Protein AF-A0A7S2EX23-F1 (afdb_monomer_lite)

InterPro domains:
  IPR003959 ATPase, AAA-type, core [PF00004] (6-36)
  IPR003960 ATPase, AAA-type, conserved site [PS00674] (7-25)
  IPR027417 P-loop containing nucleoside triphosphate hydrolase [G3DSA:3.40.50.300] (6-37)
  IPR027417 P-loop containing nucleoside triphosphate hydrolase [SSF52540] (4-120)
  IPR050168 AAA ATPase domain-containing protein [PTHR23077] (7-107)

Sequence (159 aa):
GTPPPTVFVIGATNRPDLLDPALLRPGRFDRRVYLGLASSREDRIRILAAQSRKFKFGDVNGNNDDAAAAAAEIAVGGAVDAAPPRLSGADLSAISKGALMMALKRLCEEAEEELGERLAAGAMATVSKGEGGRAPPVLTVEDVIRGWGPERRVATVTL

pLDDT: mean 80.69, std 14.13, range [32.91, 95.81]

Structure (mmCIF, N/CA/C/O backbone):
data_AF-A0A7S2EX23-F1
#
_entry.id   AF-A0A7S2EX23-F1
#
loop_
_atom_site.group_PDB
_atom_site.id
_atom_site.type_symbol
_atom_site.label_atom_id
_atom_site.label_alt_id
_atom_site.label_comp_id
_atom_site.label_asym_id
_atom_site.label_entity_id
_atom_site.label_seq_id
_atom_site.pdbx_PDB_ins_code
_atom_site.Cartn_x
_atom_site.Cartn_y
_atom_site.Cartn_z
_atom_site.occupancy
_atom_site.B_iso_or_equiv
_atom_site.auth_seq_id
_atom_site.auth_comp_id
_atom_site.auth_asym_id
_atom_site.auth_atom_id
_atom_site.pdbx_PDB_model_num
ATOM 1 N N . GLY A 1 1 ? -11.626 9.411 -43.550 1.00 67.88 1 GLY A N 1
ATOM 2 C CA . GLY A 1 1 ? -11.585 8.184 -42.736 1.00 67.88 1 GLY A CA 1
ATOM 3 C C . GLY A 1 1 ? -10.990 8.529 -41.394 1.00 67.88 1 GLY A C 1
ATOM 4 O O . GLY A 1 1 ? -10.030 9.287 -41.366 1.00 67.88 1 GLY A O 1
ATOM 5 N N . THR A 1 2 ? -11.583 8.056 -40.303 1.00 76.06 2 THR A N 1
ATOM 6 C CA . THR A 1 2 ? -11.064 8.264 -38.944 1.00 76.06 2 THR A CA 1
ATOM 7 C C . THR A 1 2 ? -9.691 7.594 -38.824 1.00 76.06 2 THR A C 1
ATOM 9 O O . THR A 1 2 ? -9.559 6.458 -39.289 1.00 76.0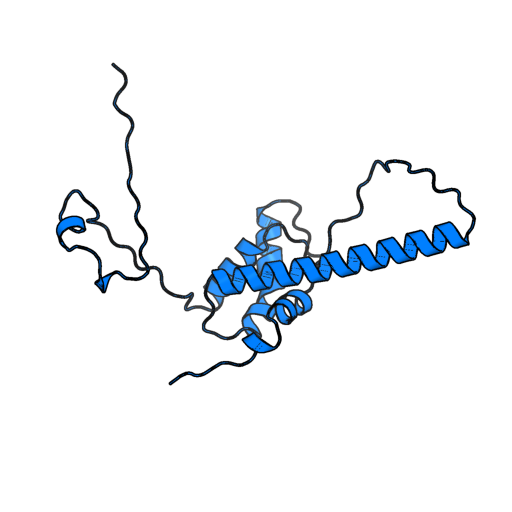6 2 THR A O 1
ATOM 12 N N . PRO A 1 3 ? -8.662 8.259 -38.268 1.00 77.62 3 PRO A N 1
ATOM 13 C CA . PRO A 1 3 ? -7.368 7.621 -38.067 1.00 77.62 3 PRO A CA 1
ATOM 14 C C . PRO A 1 3 ? -7.523 6.396 -37.154 1.00 77.62 3 PRO A C 1
ATOM 16 O O . PRO A 1 3 ? -8.381 6.401 -36.264 1.00 77.62 3 PRO A O 1
ATOM 19 N N . PRO A 1 4 ? -6.725 5.337 -37.375 1.00 78.25 4 PRO A N 1
ATOM 20 C CA . PRO A 1 4 ? -6.765 4.165 -36.517 1.00 78.25 4 PRO A CA 1
ATOM 21 C C . PRO A 1 4 ? -6.397 4.554 -35.075 1.00 78.25 4 PRO A C 1
ATOM 23 O O . PRO A 1 4 ? -5.599 5.474 -34.871 1.00 78.25 4 PRO A O 1
ATOM 26 N N . PRO A 1 5 ? -6.969 3.875 -34.067 1.00 81.62 5 PRO A N 1
ATOM 27 C CA . PRO A 1 5 ? -6.680 4.170 -32.673 1.00 81.62 5 PRO A CA 1
ATOM 28 C C . PRO A 1 5 ? -5.208 3.896 -32.360 1.00 81.62 5 PRO A C 1
ATOM 30 O O . PRO A 1 5 ? -4.647 2.874 -32.758 1.00 81.62 5 PRO A O 1
ATOM 33 N N . THR A 1 6 ? -4.587 4.801 -31.608 1.00 88.88 6 THR A N 1
ATOM 34 C CA . THR A 1 6 ? -3.243 4.595 -31.070 1.00 88.88 6 THR A CA 1
ATOM 35 C C . THR A 1 6 ? -3.284 3.466 -30.043 1.00 88.88 6 THR A C 1
ATOM 37 O O . THR A 1 6 ? -3.982 3.568 -29.035 1.00 88.88 6 THR A O 1
ATOM 40 N N . VAL A 1 7 ? -2.530 2.394 -30.288 1.00 90.81 7 VAL A N 1
ATOM 41 C CA . VAL A 1 7 ? -2.408 1.253 -29.371 1.00 90.81 7 VAL A CA 1
ATOM 42 C C . VAL A 1 7 ? -1.079 1.339 -28.631 1.00 90.81 7 VAL A C 1
ATOM 44 O O . VAL A 1 7 ? -0.031 1.524 -29.246 1.00 90.81 7 VAL A O 1
ATOM 47 N N . PHE A 1 8 ? -1.124 1.170 -27.310 1.00 92.56 8 PHE A N 1
ATOM 48 C CA . PHE A 1 8 ? 0.054 1.078 -26.453 1.00 92.56 8 PHE A CA 1
ATOM 49 C C . PHE A 1 8 ? 0.040 -0.266 -25.721 1.00 92.56 8 PHE A C 1
ATOM 51 O O . PHE A 1 8 ? -0.995 -0.663 -25.188 1.00 92.56 8 PHE A O 1
ATOM 58 N N . VAL A 1 9 ? 1.170 -0.977 -25.705 1.00 93.56 9 VAL A N 1
ATOM 59 C CA . VAL A 1 9 ? 1.274 -2.317 -25.106 1.00 93.56 9 VAL A CA 1
ATOM 60 C C . VAL A 1 9 ? 2.207 -2.264 -23.903 1.00 93.56 9 VAL A C 1
ATOM 62 O O . VAL A 1 9 ? 3.343 -1.812 -24.013 1.00 93.56 9 VAL A O 1
ATOM 65 N N . ILE A 1 10 ? 1.730 -2.748 -22.754 1.00 95.81 10 ILE A N 1
ATOM 66 C CA . ILE A 1 10 ? 2.495 -2.831 -21.506 1.00 95.81 10 ILE A CA 1
ATOM 67 C C . ILE A 1 10 ? 2.507 -4.289 -21.049 1.00 95.81 10 ILE A C 1
ATOM 69 O O . ILE A 1 10 ? 1.458 -4.923 -20.964 1.00 95.81 10 ILE A O 1
ATOM 73 N N . GLY A 1 11 ? 3.695 -4.812 -20.748 1.00 94.75 11 GLY A N 1
ATOM 74 C CA . GLY A 1 11 ? 3.889 -6.124 -20.133 1.00 94.75 11 GLY A CA 1
ATOM 75 C C . GLY A 1 11 ? 4.569 -5.994 -18.771 1.00 94.75 11 GLY A C 1
ATOM 76 O O . GLY A 1 11 ? 5.339 -5.062 -18.547 1.00 94.75 11 GLY A O 1
ATOM 77 N N . ALA A 1 12 ? 4.305 -6.937 -17.868 1.00 95.81 12 ALA A N 1
ATOM 78 C CA . ALA A 1 12 ? 4.948 -7.022 -16.558 1.00 95.81 12 ALA A CA 1
ATOM 79 C C . ALA A 1 12 ? 5.464 -8.450 -16.319 1.00 95.81 12 ALA A C 1
ATOM 81 O O . ALA A 1 12 ? 4.792 -9.419 -16.668 1.00 95.81 12 ALA A O 1
ATOM 82 N N . THR A 1 13 ? 6.655 -8.588 -15.731 1.00 94.62 13 THR A N 1
ATOM 83 C CA . THR A 1 13 ? 7.239 -9.885 -15.357 1.00 94.62 13 THR A CA 1
ATOM 84 C C . THR A 1 13 ? 8.065 -9.755 -14.082 1.00 94.62 13 THR A C 1
ATOM 86 O O . THR A 1 13 ? 8.822 -8.801 -13.927 1.00 94.62 13 THR A O 1
ATOM 89 N N . ASN A 1 14 ? 7.953 -10.749 -13.198 1.00 94.56 14 ASN A N 1
ATOM 90 C CA . ASN A 1 14 ? 8.830 -10.903 -12.030 1.00 94.56 14 ASN A CA 1
ATOM 91 C C . ASN A 1 14 ? 10.066 -11.766 -12.340 1.00 94.56 14 ASN A C 1
ATOM 93 O O . ASN A 1 14 ? 10.919 -11.951 -11.478 1.00 94.56 14 ASN A O 1
ATOM 97 N N . ARG A 1 15 ? 10.157 -12.312 -13.561 1.00 94.00 15 ARG A N 1
ATOM 98 C CA . ARG A 1 15 ? 11.262 -13.151 -14.041 1.00 94.00 15 ARG A CA 1
ATOM 99 C C . ARG A 1 15 ? 11.812 -12.616 -15.365 1.00 94.00 15 ARG A C 1
ATOM 101 O O . ARG A 1 15 ? 11.563 -13.206 -16.420 1.00 94.00 15 ARG A O 1
ATOM 108 N N . PRO A 1 16 ? 12.497 -11.455 -15.353 1.00 92.62 16 PRO A N 1
ATOM 109 C CA . PRO A 1 16 ? 13.065 -10.873 -16.568 1.00 92.62 16 PRO A CA 1
ATOM 110 C C . PRO A 1 16 ? 14.170 -11.749 -17.179 1.00 92.62 16 PRO A C 1
ATOM 112 O O . PRO A 1 16 ? 14.449 -11.615 -18.365 1.00 92.62 16 PRO A O 1
ATOM 115 N N . ASP A 1 17 ? 14.767 -12.640 -16.384 1.00 93.56 17 ASP A N 1
ATOM 116 C CA . ASP A 1 17 ? 15.745 -13.659 -16.777 1.00 93.56 17 ASP A CA 1
ATOM 117 C C . ASP A 1 17 ? 15.179 -14.703 -17.750 1.00 93.56 17 ASP A C 1
ATOM 119 O O . ASP A 1 17 ? 15.918 -15.232 -18.574 1.00 93.56 17 ASP A O 1
ATOM 123 N N . LEU A 1 18 ? 13.874 -14.982 -17.678 1.00 95.62 18 LEU A N 1
ATOM 124 C CA . LEU A 1 18 ? 13.204 -15.962 -18.539 1.00 95.62 18 LEU A CA 1
ATOM 125 C C . LEU A 1 18 ? 12.563 -15.356 -19.792 1.00 95.62 18 LEU A C 1
ATOM 127 O O . LEU A 1 18 ? 11.944 -16.075 -20.575 1.00 95.62 18 LEU A O 1
ATOM 131 N N . LEU A 1 19 ? 12.639 -14.037 -19.966 1.00 94.00 19 LEU A N 1
ATOM 132 C CA . LEU A 1 19 ? 11.980 -13.368 -21.079 1.00 94.00 19 LEU A CA 1
ATOM 133 C C . LEU A 1 19 ? 12.730 -13.646 -22.388 1.00 94.00 19 LEU A C 1
ATOM 135 O O . LEU A 1 19 ? 13.937 -13.423 -22.467 1.00 94.00 19 LEU A O 1
ATOM 139 N N . ASP A 1 20 ? 12.008 -14.068 -23.431 1.00 95.12 20 ASP A N 1
ATOM 140 C CA . ASP A 1 20 ? 12.592 -14.268 -24.761 1.00 95.12 20 ASP A CA 1
ATOM 141 C C . ASP A 1 20 ? 13.239 -12.956 -25.261 1.00 95.12 20 ASP A C 1
ATOM 143 O O . ASP A 1 20 ? 12.536 -11.948 -25.425 1.00 95.12 20 ASP A O 1
ATOM 147 N N . PRO A 1 21 ? 14.555 -12.939 -25.557 1.00 93.69 21 PRO A N 1
ATOM 148 C CA . PRO A 1 21 ? 15.242 -11.758 -26.074 1.00 93.69 21 PRO A CA 1
ATOM 149 C C . PRO A 1 21 ? 14.628 -11.188 -27.360 1.00 93.69 21 PRO A C 1
ATOM 151 O O . PRO A 1 21 ? 14.784 -10.000 -27.649 1.00 93.69 21 PRO A O 1
ATOM 154 N N . ALA A 1 22 ? 13.909 -11.996 -28.148 1.00 95.75 22 ALA A N 1
ATOM 155 C CA . ALA A 1 22 ? 13.187 -11.529 -29.323 1.00 95.75 22 ALA A CA 1
ATOM 156 C C . ALA A 1 22 ? 12.118 -10.485 -28.965 1.00 95.75 22 ALA A C 1
ATOM 158 O O . ALA A 1 22 ? 11.898 -9.560 -29.749 1.00 95.75 22 ALA A O 1
ATOM 159 N N . LEU A 1 23 ? 11.486 -10.573 -27.795 1.00 94.81 23 LEU A N 1
ATOM 160 C CA . LEU A 1 23 ? 10.470 -9.616 -27.351 1.00 94.81 23 LEU A CA 1
ATOM 161 C C . LEU A 1 23 ? 11.047 -8.228 -27.036 1.00 94.81 23 LEU A C 1
ATOM 163 O O . LEU A 1 23 ? 10.310 -7.249 -27.086 1.00 94.81 23 LEU A O 1
ATOM 167 N N . LEU A 1 24 ? 12.352 -8.134 -26.770 1.00 93.88 24 LEU A N 1
ATOM 168 C CA . LEU A 1 24 ? 13.051 -6.896 -26.403 1.00 93.88 24 LEU A CA 1
ATOM 169 C C . LEU A 1 24 ? 13.667 -6.150 -27.598 1.00 93.88 24 LEU A C 1
ATOM 171 O O . LEU A 1 24 ? 14.346 -5.140 -27.420 1.00 93.88 24 LEU A O 1
ATOM 175 N N . ARG A 1 25 ? 13.477 -6.652 -28.824 1.00 95.12 25 ARG A N 1
ATOM 176 C CA . ARG A 1 25 ? 13.991 -5.993 -30.034 1.00 95.12 25 ARG A CA 1
ATOM 177 C C . ARG A 1 25 ? 13.213 -4.697 -30.335 1.00 95.12 25 ARG A C 1
ATOM 179 O O . ARG A 1 25 ? 12.033 -4.624 -29.988 1.00 95.12 25 ARG A O 1
ATOM 186 N N . PRO A 1 26 ? 13.830 -3.715 -31.024 1.00 95.56 26 PRO A N 1
ATOM 187 C CA . PRO A 1 26 ? 13.165 -2.473 -31.426 1.00 95.56 26 PRO A CA 1
ATOM 188 C C . PRO A 1 26 ? 11.801 -2.700 -32.095 1.00 95.56 26 PRO A C 1
ATOM 190 O O . PRO A 1 26 ? 11.658 -3.607 -32.919 1.00 95.56 26 PRO A O 1
ATOM 193 N N . GLY A 1 27 ? 10.806 -1.884 -31.732 1.00 91.19 27 GLY A N 1
ATOM 194 C CA . GLY A 1 27 ? 9.425 -1.997 -32.222 1.00 91.19 27 GLY A CA 1
ATOM 195 C C . GLY A 1 27 ? 8.557 -3.037 -31.495 1.00 91.19 27 GLY A C 1
ATOM 196 O O . GLY A 1 27 ? 7.460 -3.343 -31.961 1.00 91.19 27 GLY A O 1
ATOM 197 N N . ARG A 1 28 ? 9.046 -3.605 -30.383 1.00 94.56 28 ARG A N 1
ATOM 198 C CA . ARG A 1 28 ? 8.326 -4.542 -29.496 1.00 94.56 28 ARG A CA 1
ATOM 199 C C . ARG A 1 28 ? 8.342 -3.985 -28.064 1.00 94.56 28 ARG A C 1
ATOM 201 O O . ARG A 1 28 ? 7.969 -2.835 -27.866 1.00 94.56 28 ARG A O 1
ATOM 208 N N . PHE A 1 29 ? 8.803 -4.746 -27.069 1.00 94.81 29 PHE A N 1
ATOM 209 C CA . PHE A 1 29 ? 9.046 -4.248 -25.710 1.00 94.81 29 PHE A CA 1
ATOM 210 C C . PHE A 1 29 ? 10.453 -3.649 -25.590 1.00 94.81 29 PHE A C 1
ATOM 212 O O . PHE A 1 29 ? 11.295 -4.121 -24.828 1.00 94.81 29 PHE A O 1
ATOM 219 N N . ASP A 1 30 ? 10.727 -2.611 -26.375 1.00 90.38 30 ASP A N 1
ATOM 220 C CA . ASP A 1 30 ? 12.044 -1.965 -26.453 1.00 90.38 30 ASP A CA 1
ATOM 221 C C . ASP A 1 30 ? 12.280 -0.892 -25.371 1.00 90.38 30 ASP A C 1
ATOM 223 O O . ASP A 1 30 ? 13.390 -0.375 -25.224 1.00 90.38 30 ASP A O 1
ATOM 227 N N . ARG A 1 31 ? 11.261 -0.599 -24.552 1.00 92.25 31 ARG A N 1
ATOM 228 C CA . ARG A 1 31 ? 11.352 0.231 -23.342 1.00 92.25 31 ARG A CA 1
ATOM 229 C C . ARG A 1 31 ? 11.182 -0.629 -22.096 1.00 92.25 31 ARG A C 1
ATOM 231 O O . ARG A 1 31 ? 10.198 -1.347 -21.953 1.00 92.25 31 ARG A O 1
ATOM 238 N N . ARG A 1 32 ? 12.138 -0.527 -21.170 1.00 91.44 32 ARG A N 1
ATOM 239 C CA . ARG A 1 32 ? 12.152 -1.290 -19.916 1.00 91.44 32 ARG A CA 1
ATOM 240 C C . ARG A 1 32 ? 12.162 -0.335 -18.733 1.00 91.44 32 ARG A C 1
ATOM 242 O O . ARG A 1 32 ? 12.964 0.593 -18.696 1.00 91.44 32 ARG A O 1
ATOM 249 N N . VAL A 1 33 ? 11.292 -0.601 -17.765 1.00 93.44 33 VAL A N 1
ATOM 250 C CA . VAL A 1 33 ? 11.231 0.111 -16.487 1.00 93.44 33 VAL A CA 1
ATOM 251 C C . VAL A 1 33 ? 11.360 -0.928 -15.385 1.00 93.44 33 VAL A C 1
ATOM 253 O O . VAL A 1 33 ? 10.599 -1.893 -15.352 1.00 93.44 33 VAL A O 1
ATOM 256 N N . TYR A 1 34 ? 12.350 -0.759 -14.514 1.00 92.19 34 TYR A N 1
ATOM 257 C CA . TYR A 1 34 ? 12.522 -1.624 -13.353 1.00 92.19 34 TYR A CA 1
ATOM 258 C C . TYR A 1 34 ? 11.683 -1.098 -12.187 1.00 92.19 34 TYR A C 1
ATOM 260 O O . TYR A 1 34 ? 11.780 0.077 -11.839 1.00 92.19 34 TYR A O 1
ATOM 268 N N . LEU A 1 35 ? 10.877 -1.974 -11.584 1.00 89.94 35 LEU A N 1
ATOM 269 C CA . LEU A 1 35 ? 10.066 -1.669 -10.408 1.00 89.94 35 LEU A CA 1
ATOM 270 C C . LEU A 1 35 ? 10.643 -2.417 -9.203 1.00 89.94 35 LEU A C 1
ATOM 272 O O . LEU A 1 35 ? 10.425 -3.616 -9.043 1.00 89.94 35 LEU A O 1
ATOM 276 N N . GLY A 1 36 ? 11.425 -1.707 -8.391 1.00 86.38 36 GLY A N 1
ATOM 277 C CA . GLY A 1 36 ? 11.994 -2.231 -7.151 1.00 86.38 36 GLY A CA 1
ATOM 278 C C . GLY A 1 36 ? 11.080 -2.034 -5.942 1.00 86.38 36 GLY A C 1
ATOM 279 O O . GLY A 1 36 ? 10.018 -1.417 -6.027 1.00 86.38 36 GLY A O 1
ATOM 280 N N . LEU A 1 37 ? 11.528 -2.533 -4.789 1.00 87.75 37 LEU A N 1
ATOM 281 C CA . LEU A 1 37 ? 10.939 -2.171 -3.500 1.00 87.75 37 LEU A CA 1
ATOM 282 C C . LEU A 1 37 ? 11.145 -0.676 -3.224 1.00 87.75 37 LEU A C 1
ATOM 284 O O . LEU A 1 37 ? 12.135 -0.088 -3.665 1.00 87.75 37 LEU A O 1
ATOM 288 N N . ALA A 1 38 ? 10.230 -0.079 -2.461 1.00 85.88 38 ALA A N 1
ATOM 289 C CA . ALA A 1 38 ? 10.370 1.297 -2.004 1.00 85.88 38 ALA A CA 1
ATOM 290 C C . ALA A 1 38 ? 11.629 1.435 -1.137 1.00 85.88 38 ALA A C 1
ATOM 292 O O . ALA A 1 38 ? 11.759 0.771 -0.107 1.00 85.88 38 ALA A O 1
ATOM 293 N N . SER A 1 39 ? 12.562 2.277 -1.575 1.00 80.56 39 SER A N 1
ATOM 294 C CA . SER A 1 39 ? 13.876 2.422 -0.947 1.00 80.56 39 SER A CA 1
ATOM 295 C C . SER A 1 39 ? 13.892 3.499 0.136 1.00 80.56 39 SER A C 1
ATOM 297 O O . SER A 1 39 ? 14.569 3.331 1.150 1.00 80.56 39 SER A O 1
ATOM 299 N N . SER A 1 40 ? 13.132 4.583 -0.042 1.00 89.88 40 SER A N 1
ATOM 300 C CA . SER A 1 40 ? 13.061 5.683 0.921 1.00 89.88 40 SER A CA 1
ATOM 301 C C . SER A 1 40 ? 11.896 5.525 1.900 1.00 89.88 40 SER A C 1
ATOM 303 O O . SER A 1 40 ? 10.910 4.826 1.641 1.00 89.88 40 SER A O 1
ATOM 305 N N . ARG A 1 41 ? 12.007 6.178 3.060 1.00 90.00 41 ARG A N 1
ATOM 306 C CA . ARG A 1 41 ? 10.911 6.274 4.033 1.00 90.00 41 ARG A CA 1
ATOM 307 C C . ARG A 1 41 ? 9.721 7.010 3.421 1.00 90.00 41 ARG A C 1
ATOM 309 O O . ARG A 1 41 ? 8.582 6.583 3.582 1.00 90.00 41 ARG A O 1
ATOM 316 N N . GLU A 1 42 ? 10.006 8.070 2.681 1.00 91.00 42 GLU A N 1
ATOM 317 C CA . GLU A 1 42 ? 9.038 8.933 2.017 1.00 91.00 42 GLU A CA 1
ATOM 318 C C . GLU A 1 42 ? 8.222 8.152 0.979 1.00 91.00 42 GLU A C 1
ATOM 320 O O . GLU A 1 42 ? 7.002 8.285 0.938 1.00 91.00 42 GLU A O 1
ATOM 325 N N . ASP A 1 43 ? 8.853 7.269 0.200 1.00 90.44 43 ASP A N 1
ATOM 326 C CA . ASP A 1 43 ? 8.141 6.419 -0.762 1.00 90.44 43 ASP A CA 1
ATOM 327 C C . ASP A 1 43 ? 7.216 5.420 -0.063 1.00 90.44 43 ASP A C 1
ATOM 329 O O . ASP A 1 43 ? 6.082 5.220 -0.499 1.00 90.44 43 ASP A O 1
ATOM 333 N N . ARG A 1 44 ? 7.658 4.822 1.053 1.00 90.00 44 ARG A N 1
ATOM 334 C CA . ARG A 1 44 ? 6.808 3.918 1.848 1.00 90.00 44 ARG A CA 1
ATOM 335 C C . ARG A 1 44 ? 5.592 4.647 2.422 1.00 90.00 44 ARG A C 1
ATOM 337 O O . ARG A 1 44 ? 4.491 4.103 2.361 1.00 90.00 44 ARG A O 1
ATOM 344 N N . ILE A 1 45 ? 5.776 5.873 2.921 1.00 91.12 45 ILE A N 1
ATOM 345 C CA . ILE A 1 45 ? 4.677 6.731 3.394 1.00 91.12 45 ILE A CA 1
ATOM 346 C C . ILE A 1 45 ? 3.707 7.020 2.256 1.00 91.12 45 ILE A C 1
ATOM 348 O O . ILE A 1 45 ? 2.518 6.765 2.414 1.00 91.12 45 ILE A O 1
ATOM 352 N N . ARG A 1 46 ? 4.195 7.461 1.092 1.00 90.38 46 ARG A N 1
ATOM 353 C CA . ARG A 1 46 ? 3.342 7.761 -0.070 1.00 90.38 46 ARG A CA 1
ATOM 354 C C . ARG A 1 46 ? 2.545 6.551 -0.537 1.00 90.38 46 ARG A C 1
ATOM 356 O O . ARG A 1 46 ? 1.360 6.679 -0.832 1.00 90.38 46 ARG A O 1
ATOM 363 N N . ILE A 1 47 ? 3.163 5.369 -0.592 1.00 90.25 47 ILE A N 1
ATOM 364 C CA . ILE A 1 47 ? 2.461 4.136 -0.972 1.00 90.25 47 ILE A CA 1
ATOM 365 C C . ILE A 1 47 ? 1.368 3.824 0.048 1.00 90.25 47 ILE A C 1
ATOM 367 O O . ILE A 1 47 ? 0.225 3.590 -0.341 1.00 90.25 47 ILE A O 1
ATOM 371 N N . LEU A 1 48 ? 1.698 3.834 1.341 1.00 88.31 48 LEU A N 1
ATOM 372 C CA . LEU A 1 48 ? 0.743 3.489 2.389 1.00 88.31 48 LEU A CA 1
ATOM 373 C C . LEU A 1 48 ? -0.403 4.509 2.473 1.00 88.31 48 LEU A C 1
ATOM 375 O O . LEU A 1 48 ? -1.559 4.107 2.567 1.00 88.31 48 LEU A O 1
ATOM 379 N N . ALA A 1 49 ? -0.100 5.801 2.337 1.00 89.56 49 ALA A N 1
ATOM 380 C CA . ALA A 1 49 ? -1.079 6.882 2.269 1.00 89.56 49 ALA A CA 1
ATOM 381 C C . ALA A 1 49 ? -1.979 6.767 1.031 1.00 89.56 49 ALA A C 1
ATOM 383 O O . ALA A 1 49 ? -3.191 6.939 1.125 1.00 89.56 49 ALA A O 1
ATOM 384 N N . ALA A 1 50 ? -1.429 6.398 -0.130 1.00 88.44 50 ALA A N 1
ATOM 385 C CA . ALA A 1 50 ? -2.228 6.150 -1.328 1.00 88.44 50 ALA A CA 1
ATOM 386 C C . ALA A 1 50 ? -3.185 4.958 -1.145 1.00 88.44 50 ALA A C 1
ATOM 388 O O . ALA A 1 50 ? -4.341 5.031 -1.568 1.00 88.44 50 ALA A O 1
ATOM 389 N N . GLN A 1 51 ? -2.732 3.880 -0.489 1.00 88.31 51 GLN A N 1
ATOM 390 C CA . GLN A 1 51 ? -3.569 2.717 -0.159 1.00 88.31 51 GLN A CA 1
ATOM 391 C C . GLN A 1 51 ? -4.658 3.053 0.870 1.00 88.31 51 GLN A C 1
ATOM 393 O O . GLN A 1 51 ? -5.730 2.448 0.841 1.00 88.31 51 GLN A O 1
ATOM 398 N N . SER A 1 52 ? -4.409 4.023 1.753 1.00 85.75 52 SER A N 1
ATOM 399 C CA . SER A 1 52 ? -5.327 4.427 2.818 1.00 85.75 52 SER A CA 1
ATOM 400 C C . SER A 1 52 ? -6.072 5.738 2.553 1.00 85.75 52 SER A C 1
ATOM 402 O O . SER A 1 52 ? -6.802 6.198 3.424 1.00 85.75 52 SER A O 1
ATOM 404 N N . ARG A 1 53 ? -5.977 6.330 1.352 1.00 84.69 53 ARG A N 1
ATOM 405 C CA . ARG A 1 53 ? -6.527 7.674 1.070 1.00 84.69 53 ARG A CA 1
ATOM 406 C C . ARG A 1 53 ? -8.032 7.823 1.301 1.00 84.69 53 ARG A C 1
ATOM 408 O O . ARG A 1 53 ? -8.530 8.930 1.448 1.00 84.69 53 ARG A O 1
ATOM 415 N N . LYS A 1 54 ? -8.769 6.709 1.246 1.00 82.00 54 LYS A N 1
ATOM 416 C CA . LYS A 1 54 ? -10.225 6.657 1.461 1.00 82.00 54 LYS A CA 1
ATOM 417 C C . LYS A 1 54 ? -10.596 6.333 2.909 1.00 82.00 54 LYS A C 1
ATOM 419 O O . LYS A 1 54 ? -11.778 6.230 3.224 1.00 82.00 54 LYS A O 1
ATOM 424 N N . PHE A 1 55 ? -9.608 6.096 3.764 1.00 84.62 55 PHE A N 1
ATOM 425 C CA . PHE A 1 55 ? -9.823 5.749 5.159 1.00 84.62 55 PHE A CA 1
ATOM 426 C C . PHE A 1 55 ? -9.951 7.018 5.991 1.00 84.62 55 PHE A C 1
ATOM 428 O O . PHE A 1 55 ? -9.455 8.083 5.625 1.00 84.62 55 PHE A O 1
ATOM 435 N N . LYS A 1 56 ? -10.636 6.894 7.123 1.00 83.00 56 LYS A N 1
ATOM 436 C CA . LYS A 1 56 ? -10.758 7.967 8.100 1.00 83.00 56 LYS A CA 1
ATOM 437 C C . LYS A 1 56 ? -9.756 7.716 9.211 1.00 83.00 56 LYS A C 1
ATOM 439 O O . LYS A 1 56 ? -9.801 6.662 9.834 1.00 83.00 56 LYS A O 1
ATOM 444 N N . PHE A 1 57 ? -8.851 8.660 9.432 1.00 80.62 57 PHE A N 1
ATOM 445 C CA . PHE A 1 57 ? -7.881 8.618 10.522 1.00 80.62 57 PHE A CA 1
ATOM 446 C C . PHE A 1 57 ? -8.226 9.726 11.516 1.00 80.62 57 PHE A C 1
ATOM 448 O O . PHE A 1 57 ? -8.097 10.894 11.168 1.00 80.62 57 PHE A O 1
ATOM 455 N N . GLY A 1 58 ? -8.670 9.364 12.725 1.00 73.62 58 GLY A N 1
ATOM 456 C CA . GLY A 1 58 ? -9.028 10.299 13.808 1.00 73.62 58 GLY A CA 1
ATOM 457 C C . GLY A 1 58 ? -9.788 11.565 13.370 1.00 73.62 58 GLY A C 1
ATOM 458 O O . GLY A 1 58 ? -10.607 11.534 12.451 1.00 73.62 58 GLY A O 1
ATOM 459 N N . ASP A 1 59 ? -9.451 12.691 14.008 1.00 60.25 59 ASP A N 1
ATOM 460 C CA . ASP A 1 59 ? -9.944 14.040 13.669 1.00 60.25 59 ASP A CA 1
ATOM 461 C C . ASP A 1 59 ? -9.336 14.610 12.375 1.00 60.25 59 ASP A C 1
ATOM 463 O O . ASP A 1 59 ? -9.634 15.736 11.970 1.00 60.25 59 ASP A O 1
ATOM 467 N N . VAL A 1 60 ? -8.474 13.849 11.697 1.00 58.03 60 VAL A N 1
ATOM 468 C CA . VAL A 1 60 ? -7.765 14.284 10.495 1.00 58.03 60 VAL A CA 1
ATOM 469 C C . VAL A 1 60 ? -8.687 14.088 9.284 1.00 58.03 60 VAL A C 1
ATOM 471 O O . VAL A 1 60 ? -8.517 13.206 8.444 1.00 58.03 60 VAL A O 1
ATOM 474 N N . ASN A 1 61 ? -9.742 14.901 9.220 1.00 56.00 61 ASN A N 1
ATOM 475 C CA . ASN A 1 61 ? -10.722 14.886 8.141 1.00 56.00 61 ASN A CA 1
ATOM 476 C C . ASN A 1 61 ? -10.365 15.921 7.074 1.00 56.00 61 ASN A C 1
ATOM 478 O O . ASN A 1 61 ? -10.700 17.099 7.174 1.00 56.00 61 ASN A O 1
ATOM 482 N N . GLY A 1 62 ? -9.728 15.462 5.999 1.00 56.00 62 GLY A N 1
ATOM 483 C CA . GLY A 1 62 ? -9.752 16.203 4.747 1.00 56.00 62 GLY A CA 1
ATOM 484 C C . GLY A 1 62 ? -11.167 16.204 4.167 1.00 56.00 62 GLY A C 1
ATOM 485 O O . GLY A 1 62 ? -11.743 15.140 3.941 1.00 56.00 62 GLY A O 1
ATOM 486 N N . ASN A 1 63 ? -11.728 17.389 3.916 1.00 55.94 63 ASN A N 1
ATOM 487 C CA . ASN A 1 63 ? -13.046 17.547 3.282 1.00 55.94 63 ASN A CA 1
ATOM 488 C C . ASN A 1 63 ? -13.021 17.275 1.762 1.00 55.94 63 ASN A C 1
ATOM 490 O O . ASN A 1 63 ? -14.057 17.347 1.106 1.00 55.94 63 ASN A O 1
ATOM 494 N N . ASN A 1 64 ? -11.846 16.979 1.197 1.00 65.94 64 ASN A N 1
ATOM 495 C CA . ASN A 1 64 ? -11.630 16.627 -0.204 1.00 65.94 64 ASN A CA 1
ATOM 496 C C . ASN A 1 64 ? -10.527 15.554 -0.345 1.00 65.94 64 ASN A C 1
ATOM 498 O O . ASN A 1 64 ? -9.800 15.262 0.609 1.00 65.94 64 ASN A O 1
ATOM 502 N N . ASP A 1 65 ? -10.407 14.976 -1.544 1.00 66.00 65 ASP A N 1
ATOM 503 C CA . ASP A 1 65 ? -9.503 13.851 -1.841 1.00 66.00 65 ASP A CA 1
ATOM 504 C C . ASP A 1 65 ? -8.007 14.167 -1.653 1.00 66.00 65 ASP A C 1
ATOM 506 O O . ASP A 1 65 ? -7.209 13.243 -1.453 1.00 66.00 65 ASP A O 1
ATOM 510 N N . ASP A 1 66 ? -7.628 15.447 -1.716 1.00 66.88 66 ASP A N 1
ATOM 511 C CA . ASP A 1 66 ? -6.244 15.913 -1.568 1.00 66.88 66 ASP A CA 1
ATOM 512 C C . ASP A 1 66 ? -5.876 16.127 -0.093 1.00 66.88 66 ASP A C 1
ATOM 514 O O . ASP A 1 66 ? -4.833 15.663 0.370 1.00 66.88 66 ASP A O 1
ATOM 518 N N . ALA A 1 67 ? -6.764 16.744 0.691 1.00 66.44 67 ALA A N 1
ATOM 519 C CA . ALA A 1 67 ? -6.582 16.890 2.132 1.00 66.44 67 ALA A CA 1
ATOM 520 C C . ALA A 1 67 ? -6.647 15.532 2.849 1.00 66.44 67 ALA A C 1
ATOM 522 O O . ALA A 1 67 ? -5.945 15.327 3.836 1.00 66.44 67 ALA A O 1
ATOM 523 N N . ALA A 1 68 ? -7.444 14.585 2.339 1.00 68.62 68 ALA A N 1
ATOM 524 C CA . ALA A 1 68 ? -7.485 13.218 2.856 1.00 68.62 68 ALA A CA 1
ATOM 525 C C . ALA A 1 68 ? -6.156 12.477 2.631 1.00 68.62 68 ALA A C 1
ATOM 527 O O . ALA A 1 68 ? -5.715 11.729 3.501 1.00 68.62 68 ALA A O 1
ATOM 528 N N . ALA A 1 69 ? -5.483 12.718 1.501 1.00 68.94 69 ALA A N 1
ATOM 529 C CA . ALA A 1 69 ? -4.165 12.150 1.236 1.00 68.94 69 ALA A CA 1
ATOM 530 C C . ALA A 1 69 ? -3.091 12.734 2.170 1.00 68.94 69 ALA A C 1
ATOM 532 O O . ALA A 1 69 ? -2.336 11.974 2.771 1.00 68.94 69 ALA A O 1
ATOM 533 N N . ALA A 1 70 ? -3.067 14.057 2.369 1.00 75.19 70 ALA A N 1
ATOM 534 C CA . ALA A 1 70 ? -2.134 14.699 3.302 1.00 75.19 70 ALA A CA 1
ATOM 535 C C . ALA A 1 70 ? -2.364 14.251 4.761 1.00 75.19 70 ALA A C 1
ATOM 537 O O . ALA A 1 70 ? -1.417 13.961 5.492 1.00 75.19 70 ALA A O 1
ATOM 538 N N . ALA A 1 71 ? -3.629 14.128 5.172 1.00 74.19 71 ALA A N 1
ATOM 539 C CA . ALA A 1 71 ? -4.010 13.571 6.466 1.00 74.19 71 ALA A CA 1
ATOM 540 C C . ALA A 1 71 ? -3.530 12.120 6.630 1.00 74.19 71 ALA A C 1
ATOM 542 O O . ALA A 1 71 ? -2.982 11.761 7.674 1.00 74.19 71 ALA A O 1
ATOM 543 N N . ALA A 1 72 ? -3.693 11.300 5.587 1.00 77.94 72 ALA A N 1
ATOM 544 C CA . ALA A 1 72 ? -3.222 9.924 5.575 1.00 77.94 72 ALA A CA 1
ATOM 545 C C . ALA A 1 72 ? -1.693 9.843 5.684 1.00 77.94 72 ALA A C 1
ATOM 547 O O . ALA A 1 72 ? -1.207 9.020 6.450 1.00 77.94 72 ALA A O 1
ATOM 548 N N . GLU A 1 73 ? -0.930 10.702 4.997 1.00 83.25 73 GLU A N 1
ATOM 549 C CA . GLU A 1 73 ? 0.539 10.738 5.109 1.00 83.25 73 GLU A CA 1
ATOM 550 C C . GLU A 1 73 ? 1.006 11.016 6.544 1.00 83.25 73 GLU A C 1
ATOM 552 O O . GLU A 1 73 ? 1.871 10.302 7.059 1.00 83.25 73 GLU A O 1
ATOM 557 N N . ILE A 1 74 ? 0.395 11.998 7.215 1.00 80.12 74 ILE A N 1
ATOM 558 C CA . ILE A 1 74 ? 0.682 12.309 8.624 1.00 80.12 74 ILE A CA 1
ATOM 559 C C . ILE A 1 74 ? 0.322 11.112 9.513 1.00 80.12 74 ILE A C 1
ATOM 561 O O . ILE A 1 74 ? 1.122 10.699 10.354 1.00 80.12 74 ILE A O 1
ATOM 565 N N . ALA A 1 75 ? -0.861 10.526 9.307 1.00 80.19 75 ALA A N 1
ATOM 566 C CA . ALA A 1 75 ? -1.362 9.428 10.126 1.00 80.19 75 ALA A CA 1
ATOM 567 C C . ALA A 1 75 ? -0.521 8.149 9.990 1.00 80.19 75 ALA A C 1
ATOM 569 O O . ALA A 1 75 ? -0.291 7.452 10.975 1.00 80.19 75 ALA A O 1
ATOM 570 N N . VAL A 1 76 ? -0.036 7.820 8.790 1.00 84.94 76 VAL A N 1
ATOM 571 C CA . VAL A 1 76 ? 0.685 6.558 8.556 1.00 84.94 76 VAL A CA 1
ATOM 572 C C . VAL A 1 76 ? 2.192 6.658 8.790 1.00 84.94 76 VAL A C 1
ATOM 574 O O . VAL A 1 76 ? 2.855 5.623 8.838 1.00 84.94 76 VAL A O 1
ATOM 577 N N . GLY A 1 77 ? 2.742 7.863 8.985 1.00 86.94 77 GLY A N 1
ATOM 578 C CA . GLY A 1 77 ? 4.175 8.076 9.215 1.00 86.94 77 GLY A CA 1
ATOM 579 C C . GLY A 1 77 ? 4.734 7.220 10.356 1.00 86.94 77 GLY A C 1
ATOM 580 O O . GLY A 1 77 ? 5.697 6.485 10.155 1.00 86.94 77 GLY A O 1
ATOM 581 N N . GLY A 1 78 ? 4.063 7.217 11.514 1.00 85.12 78 GLY A N 1
ATOM 582 C CA . GLY A 1 78 ? 4.463 6.385 12.656 1.00 85.12 78 GLY A CA 1
ATOM 583 C C . GLY A 1 78 ? 4.370 4.878 12.382 1.00 85.12 78 GLY A C 1
ATOM 584 O O . GLY A 1 78 ? 5.206 4.109 12.850 1.00 85.12 78 GLY A O 1
ATOM 585 N N . ALA A 1 79 ? 3.407 4.444 11.562 1.00 85.44 79 ALA A N 1
ATOM 586 C CA . ALA A 1 79 ? 3.295 3.042 11.167 1.00 85.44 79 ALA A CA 1
ATOM 587 C C . ALA A 1 79 ? 4.426 2.612 10.215 1.00 85.44 79 ALA A C 1
ATOM 589 O O . ALA A 1 79 ? 4.885 1.476 10.292 1.00 85.44 79 ALA A O 1
ATOM 590 N N . VAL A 1 80 ? 4.904 3.515 9.350 1.00 88.44 80 VAL A N 1
ATOM 591 C CA . VAL A 1 80 ? 6.075 3.285 8.481 1.00 88.44 80 VAL A CA 1
ATOM 592 C C . VAL A 1 80 ? 7.395 3.295 9.260 1.00 88.44 80 VAL A C 1
ATOM 594 O O . VAL A 1 80 ? 8.368 2.681 8.822 1.00 88.44 80 VAL A O 1
ATOM 597 N N . ASP A 1 81 ? 7.446 3.965 10.406 1.00 87.06 81 ASP A N 1
ATOM 598 C CA . ASP A 1 81 ? 8.620 3.944 11.285 1.00 87.06 81 ASP A CA 1
ATOM 599 C C . ASP A 1 81 ? 8.693 2.657 12.113 1.00 87.06 81 ASP A C 1
ATOM 601 O O . ASP A 1 81 ? 9.773 2.105 12.310 1.00 87.06 81 ASP A O 1
ATOM 605 N N . ALA A 1 82 ? 7.541 2.123 12.523 1.00 83.31 82 ALA A N 1
ATOM 606 C CA . ALA A 1 82 ? 7.443 0.811 13.165 1.00 83.31 82 ALA A CA 1
ATOM 607 C C . ALA A 1 82 ? 7.617 -0.364 12.177 1.00 83.31 82 ALA A C 1
ATOM 609 O O . ALA A 1 82 ? 7.757 -1.519 12.585 1.00 83.31 82 ALA A O 1
ATOM 610 N N . ALA A 1 83 ? 7.588 -0.075 10.877 1.00 80.56 83 ALA A N 1
ATOM 611 C CA . ALA A 1 83 ? 7.602 -1.052 9.808 1.00 80.56 83 ALA A CA 1
ATOM 612 C C . ALA A 1 83 ? 8.993 -1.632 9.499 1.00 80.56 83 ALA A C 1
ATOM 614 O O . ALA A 1 83 ? 9.934 -0.870 9.272 1.00 80.56 83 ALA A O 1
ATOM 615 N N . PRO A 1 84 ? 9.121 -2.960 9.307 1.00 80.44 84 PRO A N 1
ATOM 616 C CA . PRO A 1 84 ? 10.229 -3.556 8.580 1.00 80.44 84 PRO A CA 1
ATOM 617 C C . PRO A 1 84 ? 10.588 -2.814 7.276 1.00 80.44 84 PRO A C 1
ATOM 619 O O . PRO A 1 84 ? 9.711 -2.493 6.473 1.00 80.44 84 PRO A O 1
ATOM 622 N N . PRO A 1 85 ? 11.885 -2.583 7.000 1.00 75.94 85 PRO A N 1
ATOM 623 C CA . PRO A 1 85 ? 12.328 -1.717 5.904 1.00 75.94 85 PRO A CA 1
ATOM 624 C C . PRO A 1 85 ? 12.155 -2.320 4.498 1.00 75.94 85 PRO A C 1
ATOM 626 O O . PRO A 1 85 ? 12.375 -1.624 3.512 1.00 75.94 85 PRO A O 1
ATOM 629 N N . ARG A 1 86 ? 11.783 -3.603 4.377 1.00 81.62 86 AR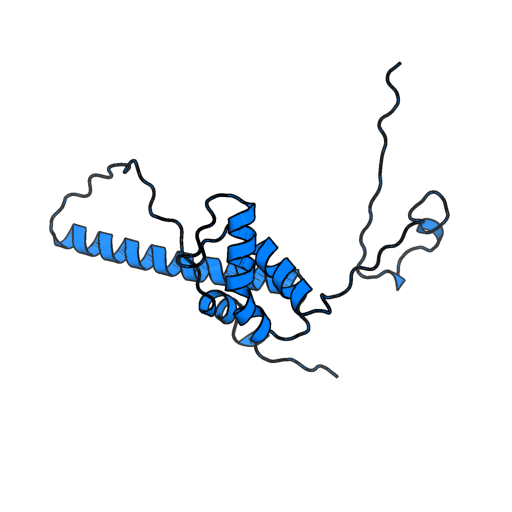G A N 1
ATOM 630 C CA . ARG A 1 86 ? 11.689 -4.340 3.102 1.00 81.62 86 ARG A CA 1
ATOM 631 C C . ARG A 1 86 ? 10.278 -4.854 2.843 1.00 81.62 86 ARG A C 1
ATOM 633 O O . ARG A 1 86 ? 10.058 -6.057 2.762 1.00 81.62 86 ARG A O 1
ATOM 640 N N . LEU A 1 87 ? 9.330 -3.935 2.731 1.00 81.25 87 LEU A N 1
ATOM 641 C CA . LEU A 1 87 ? 7.940 -4.274 2.435 1.00 81.25 87 LEU A CA 1
ATOM 642 C C . LEU A 1 87 ? 7.612 -3.952 0.994 1.00 81.25 87 LEU A C 1
ATOM 644 O O . LEU A 1 87 ? 7.948 -2.881 0.481 1.00 81.25 87 LEU A O 1
ATOM 648 N N . SER A 1 88 ? 6.942 -4.896 0.346 1.00 87.38 88 SER A N 1
ATOM 649 C CA . SER A 1 88 ? 6.376 -4.675 -0.973 1.00 87.38 88 SER A CA 1
ATOM 650 C C . SER A 1 88 ? 5.105 -3.829 -0.877 1.00 87.38 88 SER A C 1
ATOM 652 O O . SER A 1 88 ? 4.483 -3.702 0.181 1.00 87.38 88 SER A O 1
ATOM 654 N N . GLY A 1 89 ? 4.654 -3.292 -2.013 1.00 85.38 89 GLY A N 1
ATOM 655 C CA . GLY A 1 89 ? 3.347 -2.633 -2.080 1.00 85.38 89 GLY A CA 1
ATOM 656 C C . GLY A 1 89 ? 2.187 -3.560 -1.688 1.00 85.38 89 GLY A C 1
ATOM 657 O O . GLY A 1 89 ? 1.187 -3.091 -1.149 1.00 85.38 89 GLY A O 1
ATOM 658 N N . ALA A 1 90 ? 2.326 -4.875 -1.901 1.00 86.19 90 ALA A N 1
ATOM 659 C CA . ALA A 1 90 ? 1.326 -5.856 -1.488 1.00 86.19 90 ALA A CA 1
ATOM 660 C C . ALA A 1 90 ? 1.271 -6.008 0.040 1.00 86.19 90 ALA A C 1
ATOM 662 O O . ALA A 1 90 ? 0.175 -6.068 0.597 1.00 86.19 90 ALA A O 1
ATOM 663 N N . ASP A 1 91 ? 2.424 -5.999 0.715 1.00 86.19 91 ASP A N 1
ATOM 664 C CA . ASP A 1 91 ? 2.484 -6.041 2.180 1.00 86.19 91 ASP A CA 1
ATOM 665 C C . ASP A 1 91 ? 1.852 -4.783 2.784 1.00 86.19 91 ASP A C 1
ATOM 667 O O . ASP A 1 91 ? 0.985 -4.883 3.651 1.00 86.19 91 ASP A O 1
ATOM 671 N N . LEU A 1 92 ? 2.202 -3.602 2.260 1.00 85.44 92 LEU A N 1
ATOM 672 C CA . LEU A 1 92 ? 1.603 -2.328 2.675 1.00 85.44 92 LEU A CA 1
ATOM 673 C C . LEU A 1 92 ? 0.078 -2.318 2.461 1.00 85.44 92 LEU A C 1
ATOM 675 O O . LEU A 1 92 ? -0.663 -1.866 3.331 1.00 85.44 92 LEU A O 1
ATOM 679 N N . SER A 1 93 ? -0.414 -2.882 1.351 1.00 87.31 93 SER A N 1
ATOM 680 C CA . SER A 1 93 ? -1.856 -3.020 1.096 1.00 87.31 93 SER A CA 1
ATOM 681 C C . SER A 1 93 ? -2.542 -3.968 2.087 1.00 87.31 93 SER A C 1
ATOM 683 O O . SER A 1 93 ? -3.643 -3.681 2.563 1.00 87.31 93 SER A O 1
ATOM 685 N N . ALA A 1 94 ? -1.910 -5.098 2.421 1.00 87.06 94 ALA A N 1
ATOM 686 C CA . ALA A 1 94 ? -2.437 -6.045 3.401 1.00 87.06 94 ALA A CA 1
ATOM 687 C C . ALA A 1 94 ? -2.547 -5.405 4.792 1.00 87.06 94 ALA A C 1
ATOM 689 O O . ALA A 1 94 ? -3.585 -5.529 5.441 1.00 87.06 94 ALA A O 1
ATOM 690 N N . ILE A 1 95 ? -1.526 -4.645 5.190 1.00 86.38 95 ILE A N 1
ATOM 691 C CA . ILE A 1 95 ? -1.494 -3.873 6.434 1.00 86.38 95 ILE A CA 1
ATOM 692 C C . ILE A 1 95 ? -2.669 -2.886 6.499 1.00 86.38 95 ILE A C 1
ATOM 694 O O . ILE A 1 95 ? -3.436 -2.901 7.463 1.00 86.38 95 ILE A O 1
ATOM 698 N N . SER A 1 96 ? -2.866 -2.074 5.453 1.00 87.38 96 SER A N 1
ATOM 699 C CA . SER A 1 96 ? -3.989 -1.129 5.363 1.00 87.38 96 SER A CA 1
ATOM 700 C C . SER A 1 96 ? -5.348 -1.820 5.510 1.00 87.38 96 SER A C 1
ATOM 702 O O . SER A 1 96 ? -6.225 -1.335 6.224 1.00 87.38 96 SER A O 1
ATOM 704 N N . LYS A 1 97 ? -5.534 -2.972 4.859 1.00 88.44 97 LYS A N 1
ATOM 705 C CA . LYS A 1 97 ? -6.789 -3.736 4.932 1.00 88.44 97 LYS A CA 1
ATOM 706 C C . LYS A 1 97 ? -7.009 -4.358 6.310 1.00 88.44 97 LYS A C 1
ATOM 708 O O . LYS A 1 97 ? -8.135 -4.336 6.801 1.00 88.44 97 LYS A O 1
ATOM 713 N N . GLY A 1 98 ? -5.953 -4.872 6.943 1.00 88.75 98 GLY A N 1
ATOM 714 C CA . GLY A 1 98 ? -6.007 -5.379 8.314 1.00 88.75 98 GLY A CA 1
ATOM 715 C C . GLY A 1 98 ? -6.421 -4.292 9.308 1.00 88.75 98 GLY A C 1
ATOM 716 O O . GLY A 1 98 ? -7.278 -4.529 10.157 1.00 88.75 98 GLY A O 1
ATOM 717 N N . ALA A 1 99 ? -5.887 -3.080 9.138 1.00 88.69 99 ALA A N 1
ATOM 718 C CA . ALA A 1 99 ? -6.256 -1.918 9.939 1.00 88.69 99 ALA A CA 1
ATOM 719 C C . ALA A 1 99 ? -7.744 -1.562 9.804 1.00 88.69 99 ALA A C 1
ATOM 721 O O . ALA A 1 99 ? -8.446 -1.405 10.803 1.00 88.69 99 ALA A O 1
ATOM 722 N N . LEU A 1 100 ? -8.245 -1.502 8.564 1.00 90.12 100 LEU A N 1
ATOM 723 C CA . LEU A 1 100 ? -9.659 -1.249 8.289 1.00 90.12 100 LEU A CA 1
ATOM 724 C C . LEU A 1 100 ? -10.558 -2.321 8.913 1.00 90.12 100 LEU A C 1
ATOM 726 O O . LEU A 1 100 ? -11.597 -1.990 9.474 1.00 90.12 100 LEU A O 1
ATOM 730 N N . MET A 1 101 ? -10.162 -3.593 8.839 1.00 91.00 101 MET A N 1
ATOM 731 C CA . MET A 1 101 ? -10.945 -4.690 9.407 1.00 91.00 101 MET A CA 1
ATOM 732 C C . MET A 1 101 ? -11.048 -4.594 10.933 1.00 91.00 101 MET A C 1
ATOM 734 O O . MET A 1 101 ? -12.114 -4.839 11.488 1.00 91.00 101 MET A O 1
ATOM 738 N N . MET A 1 102 ? -9.974 -4.192 11.619 1.00 89.62 102 MET A N 1
ATOM 739 C CA . MET A 1 102 ? -10.020 -3.954 13.067 1.00 89.62 102 MET A CA 1
ATOM 740 C C . MET A 1 102 ? -10.922 -2.772 13.430 1.00 89.62 102 MET A C 1
ATOM 742 O O . MET A 1 102 ? -11.703 -2.876 14.373 1.00 89.62 102 MET A O 1
ATOM 746 N N . ALA A 1 103 ? -10.866 -1.682 12.662 1.00 90.12 103 ALA A N 1
ATOM 747 C CA . ALA A 1 103 ? -11.753 -0.539 12.863 1.00 90.12 103 ALA A CA 1
ATOM 748 C C . ALA A 1 103 ? -13.226 -0.894 12.603 1.00 90.12 103 ALA A C 1
ATOM 750 O O . ALA A 1 103 ? -14.102 -0.506 13.372 1.00 90.12 103 ALA A O 1
ATOM 751 N N . LEU A 1 104 ? -13.497 -1.679 11.557 1.00 91.19 104 LEU A N 1
ATOM 752 C CA . LEU A 1 104 ? -14.835 -2.182 11.255 1.00 91.19 104 LEU A CA 1
ATOM 753 C C . LEU A 1 104 ? -15.353 -3.105 12.362 1.00 91.19 104 LEU A C 1
ATOM 755 O O . LEU A 1 104 ? -16.514 -3.001 12.741 1.00 91.19 104 LEU A O 1
ATOM 759 N N . LYS A 1 105 ? -14.492 -3.971 12.906 1.00 91.88 105 LYS A N 1
ATOM 760 C CA . LYS A 1 105 ? -14.859 -4.876 13.996 1.00 91.88 105 LYS A CA 1
ATOM 761 C C . LYS A 1 105 ? -15.324 -4.110 15.238 1.00 91.88 105 LYS A C 1
ATOM 763 O O . LYS A 1 105 ? -16.390 -4.427 15.750 1.00 91.88 105 LYS A O 1
ATOM 768 N N . ARG A 1 106 ? -14.594 -3.067 15.655 1.00 91.50 106 ARG A N 1
ATOM 769 C CA . ARG A 1 106 ? -15.018 -2.199 16.772 1.00 91.50 106 ARG A CA 1
ATOM 770 C C . ARG A 1 106 ? -16.366 -1.537 16.504 1.00 91.50 106 ARG A C 1
ATOM 772 O O . ARG A 1 106 ? -17.229 -1.534 17.367 1.00 91.50 106 ARG A O 1
ATOM 779 N N . LEU A 1 107 ? -16.565 -1.030 15.285 1.00 90.25 107 LEU A N 1
ATOM 780 C CA . LEU A 1 107 ? -17.825 -0.394 14.904 1.00 90.25 107 LEU A CA 1
ATOM 781 C C . LEU A 1 107 ? -19.016 -1.364 14.987 1.00 90.25 107 LEU A C 1
ATOM 783 O O . LEU A 1 107 ? -20.111 -0.954 15.364 1.00 90.25 107 LEU A O 1
ATOM 787 N N . CYS A 1 108 ? -18.812 -2.634 14.624 1.00 91.06 108 CYS A N 1
ATOM 788 C CA . CYS A 1 108 ? -19.821 -3.678 14.788 1.00 91.06 108 CYS A CA 1
ATOM 789 C C . CYS A 1 108 ? -20.089 -3.983 16.266 1.00 91.06 108 CYS A C 1
ATOM 791 O O . CYS A 1 108 ? -21.251 -4.028 16.649 1.00 91.06 108 CYS A O 1
ATOM 793 N N . GLU A 1 109 ? -19.045 -4.137 17.083 1.00 93.19 109 GLU A N 1
ATOM 794 C CA . GLU A 1 109 ? -19.170 -4.405 18.526 1.00 93.19 109 GLU A CA 1
ATOM 795 C C . GLU A 1 109 ? -19.949 -3.284 19.242 1.00 93.19 109 GLU A C 1
ATOM 797 O O . GLU A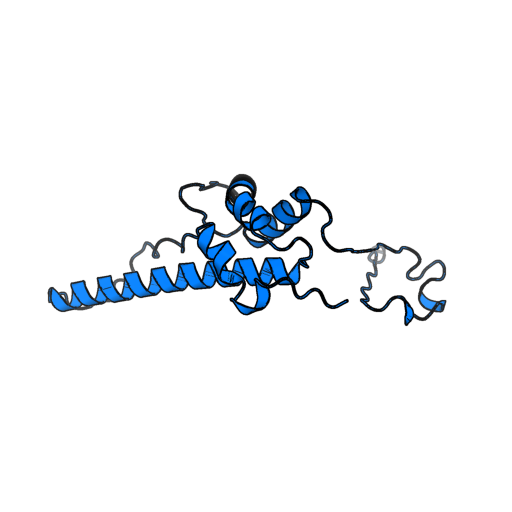 1 109 ? -20.900 -3.562 19.967 1.00 93.19 109 GLU A O 1
ATOM 802 N N . GLU A 1 110 ? -19.638 -2.016 18.960 1.00 90.38 110 GLU A N 1
ATOM 803 C CA . GLU A 1 110 ? -20.377 -0.864 19.501 1.00 90.38 110 GLU A CA 1
ATOM 804 C C . GLU A 1 110 ? -21.846 -0.833 19.046 1.00 90.38 110 GLU A C 1
ATOM 806 O O . GLU A 1 110 ? -22.732 -0.403 19.784 1.00 90.38 110 GLU A O 1
ATOM 811 N N . ALA A 1 111 ? -22.120 -1.240 17.803 1.00 88.75 111 ALA A N 1
ATOM 812 C CA . ALA A 1 111 ? -23.482 -1.287 17.278 1.00 88.75 111 ALA A CA 1
ATOM 813 C C . ALA A 1 111 ? -24.299 -2.428 17.907 1.00 88.75 111 ALA A C 1
ATOM 815 O O . ALA A 1 111 ? -25.501 -2.271 18.128 1.00 88.75 111 ALA A O 1
ATOM 816 N N . GLU A 1 112 ? -23.662 -3.564 18.194 1.00 90.56 112 GLU A N 1
ATOM 817 C CA . GLU A 1 112 ? -24.271 -4.681 18.918 1.00 90.56 112 GLU A CA 1
ATOM 818 C C . GLU A 1 112 ? -24.589 -4.303 20.371 1.00 90.56 112 GLU A C 1
ATOM 820 O O . GLU A 1 112 ? -25.684 -4.609 20.848 1.00 90.56 112 GLU A O 1
ATOM 825 N N . GLU A 1 113 ? -23.686 -3.590 21.049 1.00 91.62 113 GLU A N 1
ATOM 826 C CA . GLU A 1 113 ? -23.891 -3.101 22.418 1.00 91.62 113 GLU A CA 1
ATOM 827 C C . GLU A 1 113 ? -25.054 -2.100 22.496 1.00 91.62 113 GLU A C 1
ATOM 829 O O . GLU A 1 113 ? -25.990 -2.304 23.272 1.00 91.62 113 GLU A O 1
ATOM 834 N N . GLU A 1 114 ? -25.079 -1.093 21.615 1.00 87.81 114 GLU A N 1
ATOM 835 C CA . GLU A 1 114 ? -26.177 -0.117 21.536 1.00 87.81 114 GLU A CA 1
ATOM 836 C C . GLU A 1 114 ? -27.526 -0.803 21.264 1.00 87.81 114 GLU A C 1
ATOM 838 O O . GLU A 1 114 ? -28.561 -0.450 21.840 1.00 87.81 114 GLU A O 1
ATOM 843 N N . LEU A 1 115 ? -27.537 -1.810 20.387 1.00 87.19 115 LEU A N 1
ATOM 844 C CA . LEU A 1 115 ? -28.739 -2.593 20.128 1.00 87.19 115 LEU A CA 1
ATOM 845 C C . LEU A 1 115 ? -29.183 -3.359 21.382 1.00 87.19 115 LEU A C 1
ATOM 847 O O . LEU A 1 115 ? -30.376 -3.374 21.689 1.00 87.19 115 LEU A O 1
ATOM 851 N N . GLY A 1 116 ? -28.244 -3.960 22.115 1.00 89.19 116 GLY A N 1
ATOM 852 C CA . GLY A 1 116 ? -28.503 -4.650 23.377 1.00 89.19 116 GLY A CA 1
ATOM 853 C C . GLY A 1 116 ? -29.133 -3.737 24.430 1.00 89.19 116 GLY A C 1
ATOM 854 O O . GLY A 1 116 ? -30.155 -4.095 25.020 1.00 89.19 116 GLY A O 1
ATOM 855 N N . GLU A 1 117 ? -28.594 -2.530 24.610 1.00 89.50 117 GLU A N 1
ATOM 856 C CA . GLU A 1 117 ? -29.132 -1.523 25.533 1.00 89.50 117 GLU A CA 1
ATOM 857 C C . GLU A 1 117 ? -30.550 -1.083 25.148 1.00 89.50 117 GLU A C 1
ATOM 859 O O . GLU A 1 117 ? -31.442 -1.003 25.997 1.00 89.50 117 GLU A O 1
ATOM 864 N N . ARG A 1 118 ? -30.800 -0.851 23.853 1.00 85.75 118 ARG A N 1
ATOM 865 C CA . ARG A 1 118 ? -32.126 -0.459 23.346 1.00 85.75 118 ARG A CA 1
ATOM 866 C C . ARG A 1 118 ? -33.174 -1.547 23.553 1.00 85.75 118 ARG A C 1
ATOM 868 O O . ARG A 1 118 ? -34.316 -1.235 23.898 1.00 85.75 118 ARG A O 1
ATOM 875 N N . LEU A 1 119 ? -32.791 -2.809 23.354 1.00 86.19 119 LEU A N 1
ATOM 876 C CA . LEU A 1 119 ? -33.654 -3.958 23.621 1.00 86.19 119 LEU A CA 1
ATOM 877 C C . LEU A 1 119 ? -33.936 -4.101 25.124 1.00 86.19 119 LEU A C 1
ATOM 879 O O . LEU A 1 119 ? -35.085 -4.323 25.505 1.00 86.19 119 LEU A O 1
ATOM 883 N N . ALA A 1 120 ? -32.927 -3.909 25.981 1.00 87.81 120 ALA A N 1
ATOM 884 C CA . ALA A 1 120 ? -33.086 -3.933 27.436 1.00 87.81 120 ALA A CA 1
ATOM 885 C C . ALA A 1 120 ? -33.988 -2.796 27.956 1.00 87.81 120 ALA A C 1
ATOM 887 O O . ALA A 1 120 ? -34.753 -2.997 28.898 1.00 87.81 120 ALA A O 1
ATOM 888 N N . ALA A 1 121 ? -33.960 -1.628 27.309 1.00 87.00 121 ALA A N 1
ATOM 889 C CA . ALA A 1 121 ? -34.818 -0.484 27.625 1.00 87.00 121 ALA A CA 1
ATOM 890 C C . ALA A 1 121 ? -36.286 -0.646 27.168 1.00 87.00 121 ALA A C 1
ATOM 892 O O . ALA A 1 121 ? -37.087 0.275 27.330 1.00 87.00 121 ALA A O 1
ATOM 893 N N . GLY A 1 122 ? -36.663 -1.795 26.591 1.00 79.00 122 GLY A N 1
ATOM 894 C CA . GLY A 1 122 ? -38.041 -2.088 26.183 1.00 79.00 122 GLY A CA 1
ATOM 895 C C . GLY A 1 122 ? -38.502 -1.352 24.921 1.00 79.00 122 GLY A C 1
ATOM 896 O O . GLY A 1 122 ? -39.698 -1.337 24.624 1.00 79.00 122 GLY A O 1
ATOM 897 N N . ALA A 1 123 ? -37.585 -0.747 24.158 1.00 70.88 123 ALA A N 1
ATOM 898 C CA . ALA A 1 123 ? -37.925 -0.119 22.888 1.00 70.88 123 ALA A CA 1
ATOM 899 C C . ALA A 1 123 ? -38.223 -1.204 21.836 1.00 70.88 123 ALA A C 1
ATOM 901 O O . ALA A 1 123 ? -37.350 -2.006 21.499 1.00 70.88 123 ALA A O 1
ATOM 902 N N . MET A 1 124 ? -39.445 -1.239 21.284 1.00 59.44 124 MET A N 1
ATOM 903 C CA . MET A 1 124 ? -39.736 -2.097 20.127 1.00 59.44 124 MET A CA 1
ATOM 904 C C . MET A 1 124 ? -38.794 -1.722 18.979 1.00 59.44 124 MET A C 1
ATOM 906 O O . MET A 1 124 ? -38.686 -0.551 18.614 1.00 59.44 124 MET A O 1
ATOM 910 N N . ALA A 1 125 ? -38.137 -2.723 18.392 1.00 59.66 125 ALA A N 1
ATOM 911 C CA . ALA A 1 125 ? -37.275 -2.564 17.229 1.00 59.66 125 ALA A CA 1
ATOM 912 C C . ALA A 1 125 ? -38.105 -2.206 15.984 1.00 59.66 125 ALA A C 1
ATOM 914 O O . ALA A 1 125 ? -38.326 -3.025 15.095 1.00 59.66 125 ALA A O 1
ATOM 915 N N . THR A 1 126 ? -38.585 -0.968 15.893 1.00 57.38 126 THR A N 1
ATOM 916 C CA . THR A 1 126 ? -38.948 -0.407 14.598 1.00 57.38 126 THR A CA 1
ATOM 917 C C . THR A 1 126 ? -37.640 -0.161 13.862 1.00 57.38 126 THR A C 1
ATOM 919 O O . THR A 1 126 ? -36.865 0.714 14.255 1.00 57.38 126 THR A O 1
ATOM 922 N N . VAL A 1 127 ? -37.377 -0.944 12.814 1.00 58.56 127 VAL A N 1
ATOM 923 C CA . VAL A 1 127 ? -36.308 -0.659 11.851 1.00 58.56 127 VAL A CA 1
ATOM 924 C C . VAL A 1 127 ? -36.718 0.607 11.099 1.00 58.56 127 VAL A C 1
ATOM 926 O O . VAL A 1 127 ? -37.246 0.555 9.991 1.00 58.56 127 VAL A O 1
ATOM 929 N N . SER A 1 128 ? -36.545 1.771 11.726 1.00 53.41 128 SER A N 1
ATOM 930 C CA . SER A 1 128 ? -36.507 3.011 10.974 1.00 53.41 128 SER A CA 1
ATOM 931 C C . SER A 1 128 ? -35.192 2.972 10.210 1.00 53.41 128 SER A C 1
ATOM 933 O O . SER A 1 128 ? -34.108 2.834 10.778 1.00 53.41 128 SER A O 1
ATOM 935 N N . LYS A 1 129 ? -35.289 3.001 8.884 1.00 52.28 129 LYS A N 1
ATOM 936 C CA . LYS A 1 129 ? -34.142 3.224 8.013 1.00 52.28 129 LYS A CA 1
ATOM 937 C C . LYS A 1 129 ? -33.696 4.661 8.289 1.00 52.28 129 LYS A C 1
ATOM 939 O O . LYS A 1 129 ? -34.186 5.581 7.648 1.00 52.28 129 LYS A O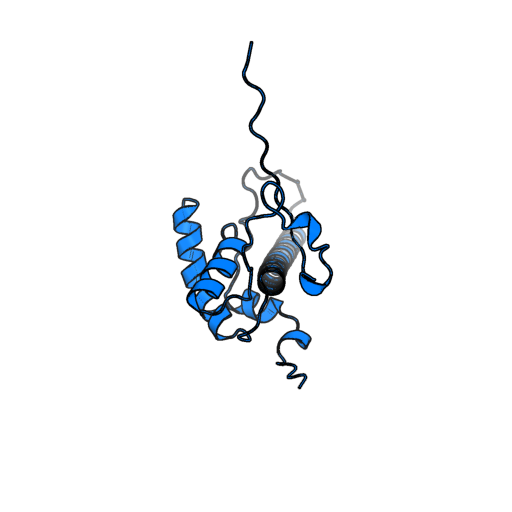 1
ATOM 944 N N . GLY A 1 130 ? -32.903 4.858 9.343 1.00 50.78 130 GLY A N 1
ATOM 945 C CA . GLY A 1 130 ? -32.420 6.172 9.744 1.00 50.78 130 GLY A CA 1
ATOM 946 C C . GLY A 1 130 ? -31.756 6.836 8.545 1.00 50.78 130 GLY A C 1
ATOM 947 O O . GLY A 1 130 ? -30.889 6.239 7.909 1.00 50.78 130 GLY A O 1
ATOM 948 N N . GLU A 1 131 ? -32.184 8.051 8.212 1.00 48.72 131 GLU A N 1
ATOM 949 C CA . GLU A 1 131 ? -31.680 8.812 7.059 1.00 48.72 131 GLU A CA 1
ATOM 950 C C . GLU A 1 131 ? -30.218 9.281 7.222 1.00 48.72 131 GLU A C 1
ATOM 952 O O . GLU A 1 131 ? -29.677 9.944 6.344 1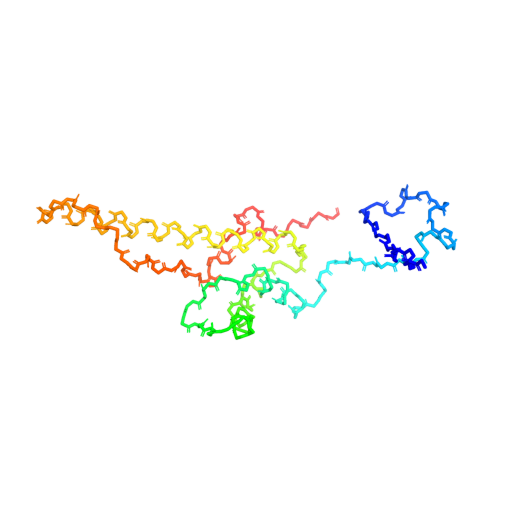.00 48.72 131 GLU A O 1
ATOM 957 N N . GLY A 1 132 ? -29.529 8.880 8.294 1.00 51.84 132 GLY A N 1
ATOM 958 C CA . GLY A 1 132 ? -28.084 9.013 8.454 1.00 51.84 132 GLY A CA 1
ATOM 959 C C . GLY A 1 132 ? -27.460 7.644 8.695 1.00 51.84 132 GLY A C 1
ATOM 960 O O . GLY A 1 132 ? -27.682 7.040 9.742 1.00 51.84 132 GLY A O 1
ATOM 961 N N . GLY A 1 133 ? -26.686 7.136 7.734 1.00 61.38 133 GLY A N 1
ATOM 962 C CA . GLY A 1 133 ? -25.865 5.945 7.962 1.00 61.38 133 GLY A CA 1
ATOM 963 C C . GLY A 1 133 ? -24.906 6.163 9.138 1.00 61.38 133 GLY A C 1
ATOM 964 O O . GLY A 1 133 ? -24.442 7.284 9.354 1.00 61.38 133 GLY A O 1
ATOM 965 N N . ARG A 1 134 ? -24.608 5.097 9.896 1.00 71.25 134 ARG A N 1
ATOM 966 C CA . ARG A 1 134 ? -23.587 5.116 10.958 1.00 71.25 134 ARG A CA 1
ATOM 967 C C . ARG A 1 134 ? -22.291 5.717 10.400 1.00 71.25 134 ARG A C 1
ATOM 969 O O . ARG A 1 134 ? -21.929 5.449 9.252 1.00 71.25 134 ARG A O 1
ATOM 976 N N . ALA A 1 135 ? -21.616 6.535 11.208 1.00 78.62 135 ALA A N 1
ATOM 977 C CA . ALA A 1 135 ? -20.338 7.124 10.835 1.00 78.62 135 ALA A CA 1
ATOM 978 C C . ALA A 1 135 ? -19.354 6.034 10.354 1.00 78.62 135 ALA A C 1
ATOM 980 O O . ALA A 1 135 ? -19.363 4.920 10.889 1.00 78.62 135 ALA A O 1
ATOM 981 N N . PRO A 1 136 ? -18.526 6.320 9.333 1.00 82.00 136 PRO A N 1
ATOM 982 C CA . PRO A 1 136 ? -17.560 5.355 8.822 1.00 82.00 136 PRO A CA 1
ATOM 983 C C . PRO A 1 136 ? -16.539 4.960 9.903 1.00 82.00 136 PRO A C 1
ATOM 985 O O . PRO A 1 136 ? -16.238 5.771 10.781 1.00 82.00 136 PRO A O 1
ATOM 988 N N . PRO A 1 137 ? -15.959 3.747 9.826 1.00 86.56 137 PRO A N 1
ATOM 989 C CA . PRO A 1 137 ? -14.969 3.294 10.794 1.00 86.56 137 PRO A CA 1
ATOM 990 C C . PRO A 1 137 ? -13.727 4.191 10.771 1.00 86.56 137 PRO A C 1
ATOM 992 O O . PRO A 1 137 ? -13.203 4.525 9.703 1.00 86.56 137 PRO A O 1
ATOM 995 N N . VAL A 1 138 ? -13.244 4.546 11.962 1.00 87.56 138 VAL A N 1
ATOM 996 C CA . VAL A 1 138 ? -12.056 5.382 12.155 1.00 87.56 138 VAL A CA 1
ATOM 997 C C . VAL A 1 138 ? -10.860 4.503 12.517 1.00 87.56 138 VAL A C 1
ATOM 999 O O . VAL A 1 138 ? -10.900 3.723 13.472 1.00 87.56 138 VAL A O 1
ATOM 1002 N N . LEU A 1 139 ? -9.792 4.630 11.736 1.00 87.44 139 LEU A N 1
ATOM 1003 C CA . LEU A 1 139 ? -8.536 3.918 11.919 1.00 87.44 139 LEU A CA 1
ATOM 1004 C C . LEU A 1 139 ? -7.580 4.713 12.807 1.00 87.44 139 LEU A C 1
ATOM 1006 O O . LEU A 1 139 ? -7.509 5.943 12.759 1.00 87.44 139 LEU A O 1
ATOM 1010 N N . THR A 1 140 ? -6.776 3.972 13.557 1.00 86.12 140 THR A N 1
ATOM 1011 C CA . THR A 1 140 ? -5.660 4.477 14.355 1.00 86.12 140 THR A CA 1
ATOM 1012 C C . THR A 1 140 ? -4.326 4.004 13.778 1.00 86.12 140 THR A C 1
ATOM 1014 O O . THR A 1 140 ? -4.266 3.030 13.025 1.00 86.12 140 THR A O 1
ATOM 1017 N N . VAL A 1 141 ? -3.228 4.658 14.165 1.00 80.31 141 VAL A N 1
ATOM 1018 C CA . VAL A 1 141 ? -1.866 4.192 13.832 1.00 80.31 141 VAL A CA 1
ATOM 1019 C C . VAL A 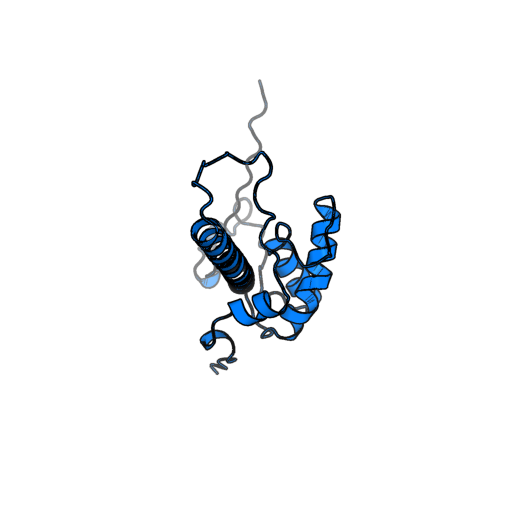1 141 ? -1.638 2.774 14.353 1.00 80.31 141 VAL A C 1
ATOM 1021 O O . VAL A 1 141 ? -1.051 1.941 13.667 1.00 80.31 141 VAL A O 1
ATOM 1024 N N . GLU A 1 142 ? -2.167 2.477 15.539 1.00 83.62 142 GLU A N 1
ATOM 1025 C CA . GLU A 1 142 ? -2.060 1.159 16.157 1.00 83.62 142 GLU A CA 1
ATOM 1026 C C . GLU A 1 142 ? -2.787 0.081 15.343 1.00 83.62 142 GLU A C 1
ATOM 1028 O O . GLU A 1 142 ? -2.279 -1.029 15.231 1.00 83.62 142 GLU A O 1
ATOM 1033 N N . ASP A 1 143 ? -3.920 0.389 14.702 1.00 86.88 143 ASP A N 1
ATOM 1034 C CA . ASP A 1 143 ? -4.581 -0.552 13.783 1.00 86.88 143 ASP A CA 1
ATOM 1035 C C . ASP A 1 143 ? -3.680 -0.888 12.597 1.00 86.88 143 ASP A C 1
ATOM 1037 O O . ASP A 1 143 ? -3.568 -2.046 12.187 1.00 86.88 143 ASP A O 1
ATOM 1041 N N . VAL A 1 144 ? -2.992 0.124 12.067 1.00 82.81 144 VAL A N 1
ATOM 1042 C CA . VAL A 1 144 ? -2.026 -0.062 10.985 1.00 82.81 144 VAL A CA 1
ATOM 1043 C C . VAL A 1 144 ? -0.864 -0.921 11.464 1.00 82.81 144 VAL A C 1
ATOM 1045 O O . VAL A 1 144 ? -0.512 -1.863 10.773 1.00 82.81 144 VAL A O 1
ATOM 1048 N N . ILE A 1 145 ? -0.314 -0.699 12.658 1.00 79.69 145 ILE A N 1
ATOM 1049 C CA . ILE A 1 145 ? 0.772 -1.525 13.221 1.00 79.69 145 ILE A CA 1
ATOM 1050 C C . ILE A 1 145 ? 0.293 -2.948 13.550 1.00 79.69 145 ILE A C 1
ATOM 1052 O O . ILE A 1 145 ? 1.029 -3.928 13.404 1.00 79.69 145 ILE A O 1
ATOM 1056 N N . ARG A 1 146 ? -0.959 -3.109 13.981 1.00 79.88 146 ARG A N 1
ATOM 1057 C CA . ARG A 1 146 ? -1.490 -4.417 14.369 1.00 79.88 146 ARG A CA 1
ATOM 1058 C C . ARG A 1 146 ? -1.861 -5.297 13.185 1.00 79.88 146 ARG A C 1
ATOM 1060 O O . ARG A 1 146 ? -1.750 -6.519 13.309 1.00 79.88 146 ARG A O 1
ATOM 1067 N N . GLY A 1 147 ? -2.215 -4.698 12.045 1.00 74.06 147 GLY A N 1
ATOM 1068 C CA . GLY A 1 147 ? -2.689 -5.382 10.834 1.00 74.06 147 GLY A CA 1
ATOM 1069 C C . GLY A 1 147 ? -1.671 -6.310 10.164 1.00 74.06 147 GLY A C 1
ATOM 1070 O O . GLY A 1 147 ? -1.988 -6.969 9.182 1.00 74.06 147 GLY A O 1
ATOM 1071 N N . TRP A 1 148 ? -0.458 -6.381 10.702 1.00 71.62 148 TRP A N 1
ATOM 1072 C CA . TRP A 1 148 ? 0.679 -7.120 10.172 1.00 71.62 148 TRP A CA 1
ATOM 1073 C C . TRP A 1 148 ? 0.582 -8.624 10.413 1.00 71.62 148 TRP A C 1
ATOM 1075 O O . TRP A 1 148 ? 1.273 -9.385 9.745 1.00 71.62 148 TRP A O 1
ATOM 1085 N N . GLY A 1 149 ? -0.243 -9.046 11.377 1.00 63.28 149 GLY A N 1
ATOM 1086 C CA . GLY A 1 149 ? -0.159 -10.387 11.954 1.00 63.28 149 GLY A CA 1
ATOM 1087 C C . GLY A 1 149 ? 1.134 -10.559 12.773 1.00 63.28 149 GLY A C 1
ATOM 1088 O O . GLY A 1 149 ? 2.162 -9.957 12.452 1.00 63.28 149 GLY A O 1
ATOM 1089 N N . PRO A 1 150 ? 1.121 -11.294 13.896 1.00 62.75 150 PRO A N 1
ATOM 1090 C CA . PRO A 1 150 ? 2.322 -11.510 14.711 1.00 62.75 150 PRO A CA 1
ATOM 1091 C C . PRO A 1 150 ? 3.482 -12.151 13.923 1.00 62.75 150 PRO A C 1
ATOM 1093 O O . PRO A 1 150 ? 4.645 -11.858 14.189 1.00 62.75 150 PRO A O 1
ATOM 1096 N N . GLU A 1 151 ? 3.176 -12.961 12.912 1.00 60.62 151 GLU A N 1
ATOM 1097 C CA . GLU A 1 151 ? 4.123 -13.707 12.083 1.00 60.62 151 GLU A CA 1
ATOM 1098 C C . GLU A 1 151 ? 4.959 -12.840 11.128 1.00 60.62 151 GLU A C 1
ATOM 1100 O O . GLU A 1 151 ? 6.077 -13.218 10.786 1.00 60.62 151 GLU A O 1
ATOM 1105 N N . ARG A 1 152 ? 4.468 -11.659 10.724 1.00 57.81 152 ARG A N 1
ATOM 1106 C CA . ARG A 1 152 ? 5.201 -10.744 9.820 1.00 57.81 152 ARG A CA 1
ATOM 1107 C C . ARG A 1 152 ? 5.966 -9.646 10.553 1.00 57.81 152 ARG A C 1
ATOM 1109 O O . ARG A 1 152 ? 6.653 -8.848 9.922 1.00 57.81 152 ARG A O 1
ATOM 1116 N N . ARG A 1 153 ? 5.853 -9.596 11.886 1.00 59.25 153 ARG A N 1
ATOM 1117 C CA . ARG A 1 153 ? 6.582 -8.639 12.739 1.00 59.25 153 ARG A CA 1
ATOM 1118 C C . ARG A 1 153 ? 8.014 -9.078 13.033 1.00 59.25 153 ARG A C 1
ATOM 1120 O O . ARG A 1 153 ? 8.802 -8.279 13.530 1.00 59.25 153 ARG A O 1
ATOM 1127 N N . VAL A 1 154 ? 8.365 -10.322 12.713 1.00 52.62 154 VAL A N 1
ATOM 1128 C CA . VAL A 1 154 ? 9.737 -10.818 12.817 1.00 52.62 154 VAL A CA 1
ATOM 1129 C C . VAL A 1 154 ? 10.409 -10.635 11.464 1.00 52.62 154 VAL A C 1
ATOM 1131 O O . VAL A 1 154 ? 9.992 -11.220 10.464 1.00 52.62 154 VAL A O 1
ATOM 1134 N N . ALA A 1 155 ? 11.468 -9.827 11.429 1.00 46.41 155 ALA A N 1
ATOM 1135 C CA . ALA A 1 155 ? 12.382 -9.799 10.300 1.00 46.41 155 ALA A CA 1
ATOM 1136 C C . ALA A 1 155 ? 12.982 -11.202 10.143 1.00 46.41 155 ALA A C 1
ATOM 1138 O O . ALA A 1 155 ? 13.947 -11.553 10.818 1.00 46.41 155 ALA A O 1
ATOM 1139 N N . THR A 1 156 ? 12.399 -12.022 9.269 1.00 43.19 156 THR A N 1
ATOM 1140 C CA . THR A 1 156 ? 13.039 -13.272 8.871 1.00 43.19 156 THR A CA 1
ATOM 1141 C C . THR A 1 156 ? 14.213 -12.868 7.991 1.00 43.19 156 THR A C 1
ATOM 1143 O O . THR A 1 156 ? 14.065 -12.582 6.804 1.00 43.19 156 THR A O 1
ATOM 1146 N N . VAL A 1 157 ? 15.384 -12.732 8.611 1.00 37.03 157 VAL A N 1
ATOM 1147 C CA . VAL A 1 157 ? 16.659 -12.694 7.905 1.00 37.03 157 VAL A CA 1
ATOM 1148 C C . VAL A 1 157 ? 16.890 -14.116 7.415 1.00 37.03 157 VAL A C 1
ATOM 1150 O O . VAL A 1 157 ? 17.440 -14.945 8.131 1.00 37.03 157 VAL A O 1
ATOM 1153 N N . THR A 1 158 ? 16.399 -14.431 6.223 1.00 32.91 158 THR A N 1
ATOM 1154 C CA . THR A 1 158 ? 16.913 -15.588 5.494 1.00 32.91 158 THR A CA 1
ATOM 1155 C C . THR A 1 158 ? 18.187 -15.112 4.804 1.00 32.91 158 THR A C 1
ATOM 1157 O O . THR A 1 158 ? 18.120 -14.249 3.925 1.00 32.91 158 THR A O 1
ATOM 1160 N N . LEU A 1 159 ? 19.331 -15.574 5.320 1.00 35.28 159 LEU A N 1
ATOM 1161 C CA . LEU A 1 159 ? 20.640 -15.460 4.671 1.00 35.28 159 LEU A CA 1
ATOM 1162 C C . LEU A 1 159 ? 20.654 -16.257 3.363 1.00 35.28 159 LEU A C 1
ATOM 1164 O O . LEU A 1 159 ? 19.993 -17.322 3.329 1.00 35.28 159 LEU A O 1
#

Organism: Trieres chinensis (NCBI:txid1514140)

Secondary structure (DSSP, 8-state):
-PPPPPP------S-GGGS-GGGGSTTSS----------SHHHHHHHHHHHHTTSEETTB--SSHHHHHHHHHHHHHHHHHSS-S---HHHHHHHHHHHHHHHHHHHHHHHHHHHHHHHHTT--------SSPPPPPEE-HHHHHHTT-GGGSS-----

Foldseek 3Di:
DDDDDDDDDDDDDPCPVPDDVVQCDPPHVVDDDDDAFDQDLQSLLQLLLVLCLVAAAPPQDDPDSVSSSVSSSVQQSVVSVLDDNGDHSVLSNQLNVQQLVVLVVVVVVVVVVVVVVCVVVVPPPPPPVPPDDDDRGHGHNVSSNPSNPPVNSDPPPPD

Radius of gyration: 22.96 Å; chains: 1; bounding box: 60×34×70 Å